Protein AF-A0A5C8AEP8-F1 (afdb_monomer_lite)

pLDDT: mean 88.18, std 6.72, range [65.31, 98.25]

Structure (mmCIF, N/CA/C/O backbone):
data_AF-A0A5C8AEP8-F1
#
_entry.id   AF-A0A5C8AEP8-F1
#
loop_
_atom_site.group_PDB
_atom_site.id
_atom_site.type_symbol
_atom_site.label_atom_id
_atom_site.label_alt_id
_atom_site.label_comp_id
_atom_site.label_asym_id
_atom_site.label_entity_id
_atom_site.label_seq_id
_atom_site.pdbx_PDB_ins_code
_atom_site.Cartn_x
_atom_site.Cartn_y
_atom_site.Cartn_z
_atom_site.occupancy
_atom_site.B_iso_or_equiv
_atom_site.auth_seq_id
_atom_site.auth_comp_id
_atom_site.auth_asym_id
_atom_site.auth_atom_id
_atom_site.pdbx_PDB_model_num
ATOM 1 N N . MET A 1 1 ? -10.055 -17.932 38.993 1.00 65.31 1 MET A N 1
ATOM 2 C CA . MET A 1 1 ? -9.711 -16.844 38.048 1.00 65.31 1 MET A CA 1
ATOM 3 C C . MET A 1 1 ? -10.449 -15.580 38.475 1.00 65.31 1 MET A C 1
ATOM 5 O O . MET A 1 1 ? -11.675 -15.603 38.541 1.00 65.31 1 MET A O 1
ATOM 9 N N . ASN A 1 2 ? -9.741 -14.515 38.860 1.00 86.69 2 ASN A N 1
ATOM 10 C CA . ASN A 1 2 ? -10.391 -13.300 39.364 1.00 86.69 2 ASN A CA 1
ATOM 11 C C . ASN A 1 2 ? -11.122 -12.589 38.219 1.00 86.69 2 ASN A C 1
ATOM 13 O O . ASN A 1 2 ? -10.480 -12.061 37.317 1.00 86.69 2 ASN A O 1
ATOM 17 N N . LYS A 1 3 ? -12.461 -12.540 38.272 1.00 91.69 3 LYS A N 1
ATOM 18 C CA . LYS A 1 3 ? -13.314 -11.918 37.236 1.00 91.69 3 LYS A CA 1
ATOM 19 C C . LYS A 1 3 ? -12.895 -10.480 36.898 1.00 91.69 3 LYS A C 1
ATOM 21 O O . LYS A 1 3 ? -12.931 -10.084 35.741 1.00 91.69 3 LYS A O 1
ATOM 26 N N . LYS A 1 4 ? -12.414 -9.733 37.900 1.00 94.12 4 LYS A N 1
ATOM 27 C CA . LYS A 1 4 ? -11.863 -8.379 37.735 1.00 94.12 4 LYS A CA 1
ATOM 28 C C . LYS A 1 4 ? -10.608 -8.348 36.854 1.00 94.12 4 LYS A C 1
ATOM 30 O O . LYS A 1 4 ? -10.497 -7.468 36.016 1.00 94.12 4 LYS A O 1
ATOM 35 N N . LEU A 1 5 ? -9.697 -9.315 37.002 1.00 95.00 5 LEU A N 1
ATOM 36 C CA . LEU A 1 5 ? -8.479 -9.388 36.184 1.00 95.00 5 LEU A CA 1
ATOM 37 C C . LEU A 1 5 ? -8.804 -9.693 34.719 1.00 95.00 5 LEU A C 1
ATOM 39 O O . LEU A 1 5 ? -8.225 -9.077 33.833 1.00 95.00 5 LEU A O 1
ATOM 43 N N . ILE A 1 6 ? -9.767 -10.588 34.469 1.00 95.38 6 ILE A N 1
ATOM 44 C CA . ILE A 1 6 ? -10.232 -10.897 33.106 1.00 95.38 6 ILE A CA 1
ATOM 45 C C . ILE A 1 6 ? -10.830 -9.644 32.461 1.00 95.38 6 ILE A C 1
ATOM 47 O O . ILE A 1 6 ? -10.493 -9.313 31.330 1.00 95.38 6 ILE A O 1
ATOM 51 N N . PHE A 1 7 ? -11.687 -8.924 33.192 1.00 96.12 7 PHE A N 1
ATOM 52 C CA . PHE A 1 7 ? -12.308 -7.701 32.693 1.00 96.12 7 PHE A CA 1
ATOM 53 C C . PHE A 1 7 ? -11.276 -6.610 32.381 1.00 96.12 7 PHE A C 1
ATOM 55 O O . PHE A 1 7 ? -11.334 -6.010 31.313 1.00 96.12 7 PHE A O 1
ATOM 62 N N . ILE A 1 8 ? -10.303 -6.391 33.272 1.00 96.75 8 ILE A N 1
ATOM 63 C CA . ILE A 1 8 ? -9.225 -5.414 33.053 1.00 96.75 8 ILE A CA 1
ATOM 64 C C . ILE A 1 8 ? -8.385 -5.804 31.834 1.00 96.75 8 ILE A C 1
ATOM 66 O O . ILE A 1 8 ? -8.107 -4.957 30.994 1.00 96.75 8 ILE A O 1
ATOM 70 N N . SER A 1 9 ? -8.020 -7.081 31.703 1.00 96.00 9 SER A N 1
ATOM 71 C CA . SER A 1 9 ? -7.270 -7.575 30.545 1.00 96.00 9 SER A CA 1
ATOM 72 C C . SER A 1 9 ? -8.036 -7.370 29.236 1.00 96.00 9 SER A C 1
ATOM 74 O O . SER A 1 9 ? -7.454 -6.915 28.253 1.00 96.00 9 SER A O 1
ATOM 76 N N . PHE A 1 10 ? -9.342 -7.641 29.231 1.00 96.56 10 PHE A N 1
ATOM 77 C CA . PHE A 1 10 ? -10.188 -7.437 28.061 1.00 96.56 10 PHE A CA 1
ATOM 78 C C . PHE A 1 10 ? -10.330 -5.954 27.696 1.00 96.56 10 PHE A C 1
ATOM 80 O O . PHE A 1 10 ? -10.148 -5.586 26.538 1.00 96.56 10 PHE A O 1
ATOM 87 N N . ALA A 1 11 ? -10.583 -5.089 28.683 1.00 97.12 11 ALA A N 1
ATOM 88 C CA . ALA A 1 11 ? -10.647 -3.643 28.478 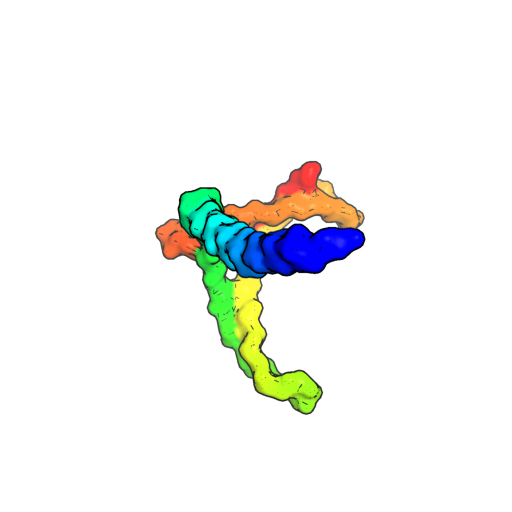1.00 97.12 11 ALA A CA 1
ATOM 89 C C . ALA A 1 11 ? -9.321 -3.083 27.937 1.00 97.12 11 ALA A C 1
ATOM 91 O O . ALA A 1 11 ? -9.319 -2.214 27.070 1.00 97.12 11 ALA A O 1
ATOM 92 N N . LEU A 1 12 ? -8.194 -3.618 28.407 1.00 97.94 12 LEU A N 1
ATOM 93 C CA . LEU A 1 12 ? -6.867 -3.218 27.956 1.00 97.94 12 LEU A CA 1
ATOM 94 C C . LEU A 1 12 ? -6.611 -3.651 26.504 1.00 97.94 12 LEU A C 1
ATOM 96 O O . LEU A 1 12 ? -6.120 -2.849 25.714 1.00 97.94 12 LEU A O 1
ATOM 100 N N . LEU A 1 13 ? -7.016 -4.865 26.117 1.00 97.19 13 LEU A N 1
ATOM 101 C CA . LEU A 1 13 ? -6.951 -5.317 24.721 1.00 97.19 13 LEU A CA 1
ATOM 102 C C . LEU A 1 13 ? -7.796 -4.442 23.787 1.00 97.19 13 LEU A C 1
ATOM 104 O O . LEU A 1 13 ? -7.325 -4.080 22.710 1.00 97.19 13 LEU A O 1
ATOM 108 N N . LEU A 1 14 ? -9.002 -4.054 24.213 1.00 96.94 14 LEU A N 1
ATOM 109 C CA . LEU A 1 14 ? -9.876 -3.172 23.433 1.00 96.94 14 LEU A CA 1
ATOM 110 C C . LEU A 1 14 ? -9.243 -1.810 23.129 1.00 96.94 14 LEU A C 1
ATOM 112 O O . LEU A 1 14 ? -9.568 -1.220 22.105 1.00 96.94 14 LEU A O 1
ATOM 116 N N . VAL A 1 15 ? -8.351 -1.315 23.991 1.00 97.75 15 VAL A N 1
ATOM 117 C CA . VAL A 1 15 ? -7.641 -0.043 23.785 1.00 97.75 15 VAL A CA 1
ATOM 118 C C . VAL A 1 15 ? -6.331 -0.245 23.023 1.00 97.75 15 VAL A C 1
ATOM 120 O O . VAL A 1 15 ? -6.012 0.544 22.136 1.00 97.75 15 VAL A O 1
ATOM 123 N N . LEU A 1 16 ? -5.577 -1.306 23.323 1.00 98.25 16 LEU A N 1
ATOM 124 C CA . LEU A 1 16 ? -4.286 -1.553 22.679 1.00 98.25 16 LEU A CA 1
ATOM 125 C C . LEU A 1 16 ? -4.408 -1.830 21.179 1.00 98.25 16 LEU A C 1
ATOM 127 O O . LEU A 1 16 ? -3.558 -1.378 20.419 1.00 98.25 16 LEU A O 1
ATOM 131 N N . VAL A 1 17 ? -5.446 -2.549 20.745 1.00 96.94 17 VAL A N 1
ATOM 132 C CA . VAL A 1 17 ? -5.645 -2.872 19.323 1.00 96.94 17 VAL A CA 1
ATOM 133 C C . VAL A 1 17 ? -5.813 -1.613 18.456 1.00 96.94 17 VAL A C 1
ATOM 135 O O . VAL A 1 17 ? -5.018 -1.441 17.531 1.00 96.94 17 VAL A O 1
ATOM 138 N N . PRO A 1 18 ? -6.773 -0.702 18.716 1.00 97.62 18 PRO A N 1
ATOM 139 C CA . PRO A 1 18 ? -6.900 0.520 17.924 1.00 97.62 18 PRO A CA 1
ATOM 140 C C . PRO A 1 18 ? -5.685 1.435 18.079 1.00 97.62 18 PRO A C 1
ATOM 142 O O . PRO A 1 18 ? -5.271 2.045 17.098 1.00 97.62 18 PRO A O 1
ATOM 145 N N . PHE A 1 19 ? -5.069 1.492 19.265 1.00 98.06 19 PHE A N 1
ATOM 146 C CA . PHE A 1 19 ? -3.838 2.256 19.464 1.00 98.06 19 PHE A CA 1
ATOM 147 C C . PHE A 1 19 ? -2.706 1.761 18.553 1.00 98.06 19 PHE A C 1
ATOM 149 O O . PHE A 1 19 ? -2.061 2.563 17.883 1.00 98.06 19 PHE A O 1
ATOM 156 N N . TYR A 1 20 ? -2.507 0.444 18.472 1.00 97.75 20 TYR A N 1
ATOM 157 C CA . TYR A 1 20 ? -1.525 -0.164 17.579 1.00 97.75 20 TYR A CA 1
ATOM 158 C C . TYR A 1 20 ? -1.826 0.129 16.103 1.00 97.75 20 TYR A C 1
ATOM 160 O O . TYR A 1 20 ? -0.914 0.480 15.359 1.00 97.75 20 TYR A O 1
ATOM 168 N N . ILE A 1 21 ? -3.095 0.046 15.685 1.00 97.25 21 ILE A N 1
ATOM 169 C CA . ILE A 1 21 ? -3.504 0.353 14.304 1.00 97.25 21 ILE A CA 1
ATOM 170 C C . ILE A 1 21 ? -3.182 1.810 13.948 1.00 97.25 21 ILE A C 1
ATOM 172 O O . ILE A 1 21 ? -2.603 2.059 12.892 1.00 97.25 21 ILE A O 1
ATOM 176 N N . ILE A 1 22 ? -3.519 2.758 14.830 1.00 97.56 22 ILE A N 1
ATOM 177 C CA . ILE A 1 22 ? -3.237 4.187 14.627 1.00 97.56 22 ILE A CA 1
ATOM 178 C C . ILE A 1 22 ? -1.729 4.414 14.539 1.00 97.56 22 ILE A C 1
ATOM 180 O O . ILE A 1 22 ? -1.256 5.004 13.574 1.00 97.56 22 ILE A O 1
ATOM 184 N N . PHE A 1 23 ? -0.967 3.897 15.505 1.00 97.75 23 PHE A N 1
ATOM 185 C CA . PHE A 1 23 ? 0.482 4.075 15.535 1.00 97.75 23 PHE A CA 1
ATOM 186 C C . PHE A 1 23 ? 1.163 3.488 14.292 1.00 97.75 23 PHE A C 1
ATOM 188 O O . PHE A 1 23 ? 2.039 4.118 13.704 1.00 97.75 23 PHE A O 1
ATOM 195 N N . ASN A 1 24 ? 0.732 2.304 13.851 1.00 96.75 24 ASN A N 1
ATOM 196 C CA . ASN A 1 24 ? 1.254 1.677 12.643 1.00 96.75 24 ASN A CA 1
ATOM 197 C C . ASN A 1 24 ? 0.894 2.4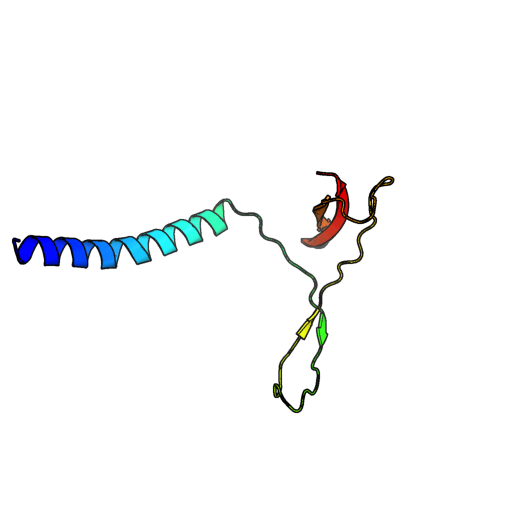76 11.381 1.00 96.75 24 ASN A C 1
ATOM 199 O O . ASN A 1 24 ? 1.731 2.631 10.498 1.00 96.75 24 ASN A O 1
ATOM 203 N N . SER A 1 25 ? -0.327 3.015 11.304 1.00 95.94 25 SER A N 1
ATOM 204 C CA . SER A 1 25 ? -0.743 3.882 10.197 1.00 95.94 25 SER A CA 1
ATOM 205 C C . SER A 1 25 ? 0.118 5.143 10.117 1.00 95.94 25 SER A C 1
ATOM 207 O O . SER A 1 25 ? 0.643 5.447 9.051 1.00 95.94 25 SER A O 1
ATOM 209 N N . GLU A 1 26 ? 0.306 5.848 11.233 1.00 96.62 26 GLU A N 1
ATOM 210 C CA . GLU A 1 26 ? 1.152 7.048 11.285 1.00 96.62 26 GLU A CA 1
ATOM 211 C C . GLU A 1 26 ? 2.607 6.725 10.937 1.00 96.62 26 GLU A C 1
ATOM 213 O O . GLU A 1 26 ? 3.225 7.426 10.141 1.00 96.62 26 GLU A O 1
ATOM 218 N N . SER A 1 27 ? 3.134 5.604 11.437 1.00 96.06 27 SER A N 1
ATOM 219 C CA . SER A 1 27 ? 4.488 5.162 11.103 1.00 96.06 27 SER A CA 1
ATOM 220 C C . SER A 1 27 ? 4.666 4.914 9.600 1.00 96.06 27 SER A C 1
ATOM 222 O O . SER A 1 27 ? 5.689 5.317 9.046 1.00 96.06 27 SER A O 1
ATOM 224 N N . ILE A 1 28 ? 3.672 4.317 8.927 1.00 94.94 28 ILE A N 1
ATOM 225 C CA . ILE A 1 28 ? 3.677 4.116 7.468 1.00 94.94 28 ILE A CA 1
ATOM 226 C C . ILE A 1 28 ? 3.569 5.452 6.722 1.00 94.94 28 ILE A C 1
ATOM 228 O O . ILE A 1 28 ? 4.205 5.615 5.684 1.00 94.94 28 ILE A O 1
ATOM 232 N N . LEU A 1 29 ? 2.786 6.409 7.220 1.00 93.12 29 LEU A N 1
ATOM 233 C CA . LEU A 1 29 ? 2.648 7.723 6.588 1.00 93.12 29 LEU A CA 1
ATOM 234 C C . LEU A 1 29 ? 3.918 8.575 6.726 1.00 93.12 29 LEU A C 1
ATOM 236 O O . LEU A 1 29 ? 4.278 9.275 5.783 1.00 93.12 29 LEU A O 1
ATOM 240 N N . GLU A 1 30 ? 4.596 8.503 7.872 1.00 94.38 30 GLU A N 1
ATOM 241 C CA . GLU A 1 30 ? 5.808 9.278 8.156 1.00 94.38 30 GLU A CA 1
ATOM 242 C C . GLU A 1 30 ? 7.068 8.644 7.548 1.00 94.38 30 GLU A C 1
ATOM 244 O O . GLU A 1 30 ? 7.899 9.347 6.975 1.00 94.38 30 GLU A O 1
ATOM 249 N N . ASN A 1 31 ? 7.210 7.318 7.651 1.00 95.19 31 ASN A N 1
ATOM 250 C CA . ASN A 1 31 ? 8.442 6.602 7.294 1.00 95.19 31 ASN A CA 1
ATOM 251 C C . ASN A 1 31 ? 8.307 5.727 6.041 1.00 95.19 31 ASN A C 1
ATOM 253 O O . ASN A 1 31 ? 9.301 5.184 5.559 1.00 95.19 31 ASN A O 1
ATOM 257 N N . GLY A 1 32 ? 7.092 5.532 5.531 1.00 89.44 32 GLY A N 1
ATOM 258 C CA . GLY A 1 32 ? 6.848 4.694 4.365 1.00 89.44 32 GLY A CA 1
ATOM 259 C C . GLY A 1 32 ? 7.152 5.390 3.041 1.00 89.44 32 GLY A C 1
ATOM 260 O O . GLY A 1 32 ? 7.313 6.607 2.939 1.00 89.44 32 GLY A O 1
ATOM 261 N N . HIS A 1 33 ? 7.189 4.593 1.974 1.00 88.81 33 HIS A N 1
ATOM 262 C CA . HIS A 1 33 ? 7.343 5.096 0.615 1.00 88.81 33 HIS A CA 1
ATOM 263 C C . HIS A 1 33 ? 5.976 5.212 -0.059 1.00 88.81 33 HIS A C 1
ATOM 265 O O . HIS A 1 33 ? 5.325 4.216 -0.372 1.00 88.81 33 HIS A O 1
ATOM 271 N N . GLN A 1 34 ? 5.531 6.443 -0.318 1.00 88.75 34 GLN A N 1
ATOM 272 C CA . GLN A 1 34 ? 4.323 6.664 -1.109 1.00 88.75 34 GLN A CA 1
ATOM 273 C C . GLN A 1 34 ? 4.603 6.382 -2.592 1.00 88.75 34 GLN A C 1
ATOM 275 O O . GLN A 1 34 ? 5.439 7.056 -3.209 1.00 88.75 34 GLN A O 1
ATOM 280 N N . HIS A 1 35 ? 3.857 5.437 -3.164 1.00 89.25 35 HIS A N 1
ATOM 281 C CA . HIS A 1 35 ? 3.870 5.099 -4.586 1.00 89.25 35 HIS A CA 1
ATOM 282 C C . HIS A 1 35 ? 2.560 5.527 -5.244 1.00 89.25 35 HIS A C 1
ATOM 284 O O . HIS A 1 35 ? 1.473 5.240 -4.743 1.00 89.25 35 HIS A O 1
ATOM 290 N N . LYS A 1 36 ? 2.660 6.229 -6.374 1.00 89.12 36 LYS A N 1
ATOM 291 C CA . LYS A 1 36 ? 1.503 6.724 -7.123 1.00 89.12 36 LYS A CA 1
ATOM 292 C C . LYS A 1 36 ? 1.492 6.080 -8.500 1.00 89.12 36 LYS A C 1
ATOM 294 O O . LYS A 1 36 ? 2.247 6.498 -9.365 1.00 89.12 36 LYS A O 1
ATOM 299 N N . LEU A 1 37 ? 0.655 5.074 -8.708 1.00 88.19 37 LEU A N 1
ATOM 300 C CA . LEU A 1 37 ? 0.586 4.361 -9.985 1.00 88.19 37 LEU A CA 1
ATOM 301 C C . LEU A 1 37 ? -0.363 5.068 -10.958 1.00 88.19 37 LEU A C 1
ATOM 303 O O . LEU A 1 37 ? -1.360 5.671 -10.549 1.00 88.19 37 LEU A O 1
ATOM 307 N N . ARG A 1 38 ? -0.051 4.997 -12.254 1.00 86.62 38 ARG A N 1
ATOM 308 C CA . ARG A 1 38 ? -0.980 5.396 -13.316 1.00 86.62 38 ARG A CA 1
ATOM 309 C C . ARG A 1 38 ? -1.942 4.238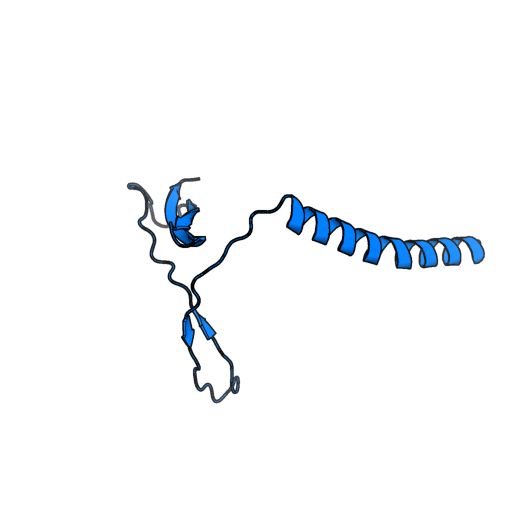 -13.546 1.00 86.62 38 ARG A C 1
ATOM 311 O O . ARG A 1 38 ? -1.529 3.171 -13.980 1.00 86.62 38 ARG A O 1
ATOM 318 N N . LEU A 1 39 ? -3.203 4.451 -13.185 1.00 86.62 39 LEU A N 1
ATOM 319 C CA . LEU A 1 39 ? -4.249 3.446 -13.316 1.00 86.62 39 LEU A CA 1
ATOM 320 C C . LEU A 1 39 ? -5.089 3.731 -14.557 1.00 86.62 39 LEU A C 1
ATOM 322 O O . LEU A 1 39 ? -5.524 4.863 -14.772 1.00 86.62 39 LEU A O 1
ATOM 326 N N . GLU A 1 40 ? -5.370 2.686 -15.317 1.00 84.75 40 GLU A N 1
ATOM 327 C CA . GLU A 1 40 ? -6.298 2.701 -16.436 1.00 84.75 40 GLU A CA 1
ATOM 328 C C . GLU A 1 40 ? -7.583 1.990 -16.013 1.00 84.75 40 GLU A C 1
ATOM 330 O O . GLU A 1 40 ? -7.611 0.781 -15.775 1.00 84.75 40 GLU A O 1
ATOM 335 N N . GLY A 1 41 ? -8.656 2.765 -15.860 1.00 81.75 41 GLY A N 1
ATOM 336 C CA . GLY A 1 41 ? -9.973 2.226 -15.548 1.00 81.75 41 GLY A CA 1
ATOM 337 C C . GLY A 1 41 ? -10.584 1.567 -16.780 1.00 81.75 41 GLY A C 1
ATOM 338 O O . GLY A 1 41 ? -10.870 2.240 -17.766 1.00 81.75 41 GLY A O 1
ATOM 339 N N . TYR A 1 42 ? -10.819 0.264 -16.704 1.00 81.62 42 TYR A N 1
ATOM 340 C CA . TYR A 1 42 ? -11.558 -0.508 -17.694 1.00 81.62 42 TYR A CA 1
ATOM 341 C C . TYR A 1 42 ? -12.859 -1.003 -17.051 1.00 81.62 42 TYR A C 1
ATOM 343 O O . TYR A 1 42 ? -12.816 -1.606 -15.981 1.00 81.62 42 TYR A O 1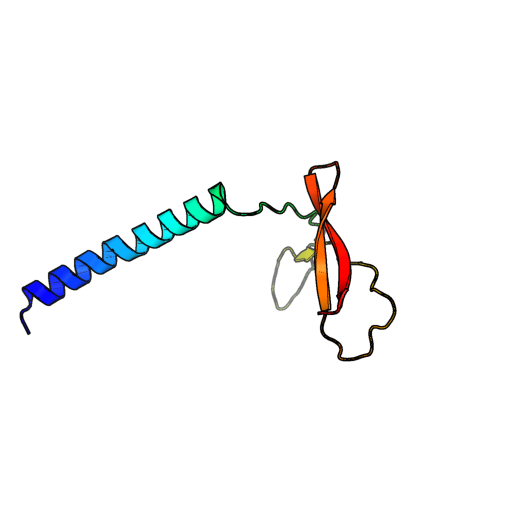
ATOM 351 N N . ASP A 1 43 ? -14.009 -0.742 -17.674 1.00 83.19 43 ASP A N 1
ATOM 352 C CA . ASP A 1 43 ? -15.332 -1.191 -17.205 1.00 83.19 43 ASP A CA 1
ATOM 353 C C . ASP A 1 43 ? -15.805 -2.393 -18.044 1.00 83.19 43 ASP A C 1
ATOM 355 O O . ASP A 1 43 ? -16.450 -2.219 -19.083 1.00 83.19 43 ASP A O 1
ATOM 359 N N . PRO A 1 44 ? -15.421 -3.626 -17.673 1.00 80.12 44 PRO A N 1
ATOM 360 C CA . PRO A 1 44 ? -15.903 -4.822 -18.339 1.00 80.12 44 PRO A CA 1
ATOM 361 C C . PRO A 1 44 ? -17.356 -5.114 -17.970 1.00 80.12 44 PRO A C 1
ATOM 363 O O . PRO A 1 44 ? -17.724 -5.219 -16.801 1.00 80.12 44 PRO A O 1
ATOM 366 N N . PHE A 1 45 ? -18.164 -5.411 -18.982 1.00 80.44 45 PHE A N 1
ATOM 367 C CA . PHE A 1 45 ? -19.439 -6.074 -18.754 1.00 80.44 45 PHE A CA 1
ATOM 368 C C . PHE A 1 45 ? -19.215 -7.572 -18.494 1.00 80.44 45 PHE A C 1
ATOM 370 O O . PHE A 1 45 ? -18.764 -8.296 -19.381 1.00 80.44 45 PHE A O 1
ATOM 377 N N . ASP A 1 46 ? -19.554 -8.044 -17.293 1.00 82.44 46 ASP A N 1
ATOM 378 C CA . ASP A 1 46 ? -19.509 -9.462 -16.924 1.00 82.44 46 ASP A CA 1
ATOM 379 C C . ASP A 1 46 ? -20.892 -9.921 -16.417 1.00 82.44 46 ASP A C 1
ATOM 381 O O . ASP A 1 46 ? -21.335 -9.490 -15.347 1.00 82.44 46 ASP A O 1
ATOM 385 N N . PRO A 1 47 ? -21.599 -10.799 -17.152 1.00 84.06 47 PRO A N 1
ATOM 386 C CA . PRO A 1 47 ? -22.947 -11.230 -16.787 1.00 84.06 47 PRO A CA 1
ATOM 387 C C . PRO A 1 47 ? -23.005 -12.102 -15.522 1.00 84.06 47 PRO A C 1
ATOM 389 O O . PRO A 1 47 ? -24.087 -12.261 -14.961 1.00 84.06 47 PRO A O 1
ATOM 392 N N . PHE A 1 48 ? -21.880 -12.649 -15.049 1.00 88.12 48 PHE A N 1
ATOM 393 C CA . PHE A 1 48 ? -21.828 -13.460 -13.827 1.00 88.12 48 PHE A CA 1
ATOM 394 C C . PHE A 1 48 ? -21.357 -12.661 -12.610 1.00 88.12 48 PHE A C 1
ATOM 396 O O . PHE A 1 48 ? -21.822 -12.909 -11.498 1.00 88.12 48 PHE A O 1
ATOM 403 N N . ARG A 1 49 ? -20.436 -11.709 -12.801 1.00 83.06 49 ARG A N 1
ATOM 404 C CA . ARG A 1 49 ? -19.865 -10.894 -11.709 1.00 83.06 49 ARG A CA 1
ATOM 405 C C . ARG A 1 49 ? -20.583 -9.565 -11.491 1.00 83.06 49 ARG A C 1
ATOM 407 O O . ARG A 1 49 ? -20.374 -8.928 -10.461 1.00 83.06 49 ARG A O 1
ATOM 414 N N . GLY A 1 50 ? -21.427 -9.150 -12.433 1.00 85.75 50 GLY A N 1
ATOM 415 C CA . GLY A 1 50 ? -22.077 -7.846 -12.410 1.00 85.75 50 GLY A CA 1
ATOM 416 C C . GLY A 1 50 ? -21.143 -6.724 -12.868 1.00 85.75 50 GLY A C 1
ATOM 417 O O . GLY A 1 50 ? -20.186 -6.950 -13.606 1.00 85.75 50 GLY A O 1
ATOM 418 N N . LYS A 1 51 ? -21.444 -5.490 -12.447 1.00 84.00 51 LYS A N 1
ATOM 419 C CA . LYS A 1 51 ? -20.676 -4.294 -12.822 1.00 84.00 51 LYS A CA 1
ATOM 420 C C . LYS A 1 51 ? -19.500 -4.098 -11.871 1.00 84.00 51 LYS A C 1
ATOM 422 O O . LYS A 1 51 ? -19.708 -3.984 -10.664 1.00 84.00 51 LYS A O 1
ATOM 427 N N . TYR A 1 52 ? -18.292 -4.016 -12.412 1.00 85.69 52 TYR A N 1
ATOM 428 C CA . TYR A 1 52 ? -17.086 -3.706 -11.653 1.00 85.69 52 TYR A CA 1
ATOM 429 C C . TYR A 1 52 ? -16.117 -2.902 -12.516 1.00 85.69 52 TYR A C 1
ATOM 431 O O . TYR A 1 52 ? -16.072 -3.074 -13.726 1.00 85.69 52 TYR A O 1
ATOM 439 N N . ILE A 1 53 ? -15.303 -2.059 -11.882 1.00 82.38 53 ILE A N 1
ATOM 440 C CA . ILE A 1 53 ? -14.212 -1.357 -12.559 1.00 82.38 53 ILE A CA 1
ATOM 441 C C . ILE A 1 53 ? -12.942 -2.165 -12.336 1.00 82.38 53 ILE A C 1
ATOM 443 O O . ILE A 1 53 ? -12.543 -2.417 -11.197 1.00 82.38 53 ILE A O 1
ATOM 447 N N . ARG A 1 54 ? -12.299 -2.572 -13.424 1.00 85.44 54 ARG A N 1
ATOM 448 C CA . ARG A 1 54 ? -10.947 -3.111 -13.391 1.00 85.44 54 ARG A CA 1
ATOM 449 C C . ARG A 1 54 ? -9.964 -1.947 -13.451 1.00 85.44 54 ARG A C 1
ATOM 451 O O . ARG A 1 54 ? -10.031 -1.124 -14.356 1.00 85.44 54 ARG A O 1
ATOM 458 N N . LEU A 1 55 ? -9.053 -1.896 -12.488 1.00 84.19 55 LEU A N 1
ATOM 459 C CA . LEU A 1 55 ? -7.930 -0.967 -12.502 1.00 84.19 55 LEU A CA 1
ATOM 460 C C . LEU A 1 55 ? -6.733 -1.705 -13.097 1.00 84.19 55 LEU A C 1
ATOM 462 O O . LEU A 1 55 ? -6.148 -2.563 -12.437 1.00 84.19 55 LEU A O 1
ATOM 466 N N . ASN A 1 56 ? -6.420 -1.408 -14.353 1.00 84.81 56 ASN A N 1
ATOM 467 C CA . ASN A 1 56 ? -5.198 -1.872 -14.996 1.00 84.81 56 ASN A CA 1
ATOM 468 C C . ASN A 1 56 ? -4.063 -0.887 -14.695 1.00 84.81 56 ASN A C 1
ATOM 470 O O . ASN A 1 56 ? -4.300 0.275 -14.363 1.00 84.81 56 ASN A O 1
ATOM 474 N N . TYR A 1 57 ? -2.832 -1.353 -14.809 1.00 82.44 57 TYR A N 1
ATOM 475 C CA . TYR A 1 57 ? -1.628 -0.537 -14.744 1.00 82.44 57 TYR A CA 1
ATOM 476 C C . TYR A 1 57 ? -0.623 -1.109 -15.737 1.00 82.44 57 TYR A C 1
ATOM 478 O O . TYR A 1 57 ? -0.651 -2.307 -16.020 1.00 82.44 57 TYR A O 1
ATOM 486 N N . ASP A 1 58 ? 0.233 -0.246 -16.270 1.00 78.12 58 ASP A N 1
ATOM 487 C CA . ASP A 1 58 ? 1.312 -0.668 -17.155 1.00 78.12 58 ASP A CA 1
ATOM 488 C C . ASP A 1 58 ? 2.392 -1.388 -16.334 1.00 78.12 58 ASP A C 1
ATOM 490 O O . ASP A 1 58 ? 2.852 -0.867 -15.313 1.00 78.12 58 ASP A O 1
ATOM 494 N N . PHE A 1 59 ? 2.726 -2.614 -16.731 1.00 75.88 59 PHE A N 1
ATOM 495 C CA . PHE A 1 59 ? 3.675 -3.495 -16.039 1.00 75.88 59 PHE A CA 1
ATOM 496 C C . PHE A 1 59 ? 4.796 -3.980 -16.970 1.00 75.88 59 PHE A C 1
ATOM 498 O O . PHE A 1 59 ? 5.642 -4.773 -16.550 1.00 75.88 59 PHE A O 1
ATOM 505 N N . ASP A 1 60 ? 4.832 -3.519 -18.222 1.00 78.12 60 ASP A N 1
ATOM 506 C CA . ASP A 1 60 ? 5.878 -3.941 -19.146 1.00 78.12 60 ASP A CA 1
ATOM 507 C C . ASP A 1 60 ? 7.227 -3.383 -18.677 1.00 78.12 60 ASP A C 1
ATOM 509 O O . ASP A 1 60 ? 7.492 -2.183 -18.734 1.00 78.12 60 ASP A O 1
ATOM 513 N N . SER A 1 61 ? 8.088 -4.278 -18.186 1.00 81.44 61 SER A N 1
ATOM 514 C CA . SER A 1 61 ? 9.439 -3.952 -17.738 1.00 81.44 61 SER A CA 1
ATOM 515 C C . SER A 1 61 ? 10.455 -4.860 -18.434 1.00 81.44 61 SER A C 1
ATOM 517 O O . SER A 1 61 ? 10.239 -6.071 -18.539 1.00 81.44 61 SER A O 1
ATOM 519 N N . PRO A 1 62 ? 11.563 -4.307 -18.955 1.00 83.06 62 PRO A N 1
ATOM 520 C CA . PRO A 1 62 ? 12.636 -5.110 -19.518 1.00 83.06 62 PRO A CA 1
ATOM 521 C C . PRO A 1 62 ? 13.267 -6.011 -18.450 1.00 83.06 62 PRO A C 1
ATOM 523 O O . PRO A 1 62 ? 13.512 -5.597 -17.314 1.00 83.06 62 PRO A O 1
ATOM 526 N N . CYS A 1 63 ? 13.581 -7.244 -18.838 1.00 82.00 63 CYS A N 1
ATOM 527 C CA . CYS A 1 63 ? 14.322 -8.178 -17.997 1.00 82.00 63 CYS A CA 1
ATOM 528 C C . CYS A 1 63 ? 15.829 -8.042 -18.218 1.00 82.00 63 CYS A C 1
ATOM 530 O O . CYS A 1 63 ? 16.285 -7.814 -19.342 1.00 82.00 63 CYS A O 1
ATOM 532 N N . GLU A 1 64 ? 16.613 -8.245 -17.160 1.00 79.50 64 GLU A N 1
ATOM 533 C CA . GLU A 1 64 ? 18.057 -8.424 -17.289 1.00 79.50 64 GLU A CA 1
ATOM 534 C C . GLU A 1 64 ? 18.395 -9.641 -18.169 1.00 79.50 64 GLU A C 1
ATOM 536 O O . GLU A 1 64 ? 17.656 -10.625 -18.246 1.00 79.50 64 GLU A O 1
ATOM 541 N N . ASN A 1 65 ? 19.539 -9.598 -18.850 1.00 80.19 65 ASN A N 1
ATOM 542 C CA . ASN A 1 65 ? 19.993 -10.733 -19.644 1.00 80.19 65 ASN A CA 1
ATOM 543 C C . ASN A 1 65 ? 20.322 -11.929 -18.732 1.00 80.19 65 ASN A C 1
ATOM 545 O O . ASN A 1 65 ? 21.020 -11.781 -17.733 1.00 80.19 65 ASN A O 1
ATOM 549 N N . GLY A 1 66 ? 19.898 -13.136 -19.120 1.00 80.56 66 GLY A N 1
ATOM 550 C CA . GLY A 1 66 ? 20.270 -14.379 -18.426 1.00 80.56 66 GLY A CA 1
ATOM 551 C C . GLY A 1 66 ? 19.202 -14.980 -17.509 1.00 80.56 66 GLY A C 1
ATOM 552 O O . GLY A 1 66 ? 19.483 -15.989 -16.861 1.00 80.56 66 GLY A O 1
ATOM 553 N N . PHE A 1 67 ? 17.989 -14.421 -17.494 1.00 81.88 67 PHE A N 1
ATOM 554 C CA . PHE A 1 67 ? 16.818 -15.094 -16.931 1.00 81.88 67 PHE A CA 1
ATOM 555 C C . PHE A 1 67 ? 16.509 -16.383 -17.700 1.00 81.88 67 PHE A C 1
ATOM 557 O O . PHE A 1 67 ? 16.468 -16.397 -18.934 1.00 81.88 67 PHE A O 1
ATOM 564 N N . LYS A 1 68 ? 16.299 -17.472 -16.960 1.00 83.19 68 LYS A N 1
ATOM 565 C CA . LYS A 1 68 ? 15.783 -18.743 -17.478 1.00 83.19 68 LYS A CA 1
ATOM 566 C C . LYS A 1 68 ? 14.371 -18.975 -16.959 1.00 83.19 68 LYS A C 1
ATOM 568 O O . LYS A 1 68 ? 13.997 -18.458 -15.909 1.00 83.19 68 LYS A O 1
ATOM 573 N N . ASP A 1 69 ? 13.610 -19.797 -17.673 1.00 79.62 69 ASP A N 1
ATOM 574 C CA . ASP A 1 69 ? 12.279 -20.207 -17.228 1.00 79.62 69 ASP A CA 1
ATOM 575 C C . ASP A 1 69 ? 12.357 -20.844 -15.832 1.00 79.62 69 ASP A C 1
ATOM 577 O O . ASP A 1 69 ? 13.066 -21.832 -15.625 1.00 79.62 69 ASP A O 1
ATOM 581 N N . GLY A 1 70 ? 11.629 -20.262 -14.877 1.00 83.69 70 GLY A N 1
ATOM 582 C CA . GLY A 1 70 ? 11.603 -20.691 -13.475 1.00 83.69 70 GLY A CA 1
ATOM 583 C C . GLY A 1 70 ? 12.535 -19.925 -12.529 1.00 83.69 70 GLY A C 1
ATOM 584 O O . GLY A 1 70 ? 12.506 -20.207 -11.335 1.00 83.69 70 GLY A O 1
ATOM 585 N N . ASP A 1 71 ? 13.330 -18.969 -13.019 1.00 84.81 71 ASP A N 1
ATOM 586 C CA . ASP A 1 71 ? 14.115 -18.080 -12.155 1.00 84.81 71 ASP A CA 1
ATOM 587 C C . ASP A 1 71 ? 13.212 -17.061 -11.430 1.00 84.81 71 ASP A C 1
ATOM 589 O O . ASP A 1 71 ? 12.324 -16.452 -12.031 1.00 84.81 71 ASP A O 1
ATOM 593 N N . GLU A 1 72 ? 13.475 -16.839 -10.141 1.00 86.50 72 GLU A N 1
ATOM 594 C CA . GLU A 1 72 ? 12.855 -15.767 -9.356 1.00 86.50 72 GLU A CA 1
ATOM 595 C C . GLU A 1 72 ? 13.618 -14.446 -9.559 1.00 86.50 72 GLU A C 1
ATOM 597 O O . GLU A 1 72 ? 14.848 -14.419 -9.680 1.00 86.50 72 GLU A O 1
ATOM 602 N N . GLY A 1 73 ? 12.885 -13.334 -9.611 1.00 85.38 73 GLY A N 1
ATOM 603 C CA . GLY A 1 73 ? 13.449 -12.004 -9.814 1.00 85.38 73 GLY A CA 1
ATOM 604 C C . GLY A 1 73 ? 12.659 -10.929 -9.083 1.00 85.38 73 GLY A C 1
ATOM 605 O O . GLY A 1 73 ? 11.475 -11.092 -8.781 1.00 85.38 73 GLY A O 1
ATOM 606 N N . PHE A 1 74 ? 13.326 -9.815 -8.810 1.00 88.31 74 PHE A N 1
ATOM 607 C CA . PHE A 1 74 ? 12.724 -8.621 -8.239 1.00 88.31 74 PHE A CA 1
ATOM 608 C C . PHE A 1 74 ? 12.441 -7.599 -9.330 1.00 88.31 74 PHE A C 1
ATOM 610 O O . PHE A 1 74 ? 13.262 -7.372 -10.215 1.00 88.31 74 PHE A O 1
ATOM 617 N N . VAL A 1 75 ? 11.288 -6.945 -9.234 1.00 88.00 75 VAL A N 1
ATOM 618 C CA . VAL A 1 75 ? 10.934 -5.827 -10.108 1.00 88.00 75 VAL A CA 1
ATOM 619 C C . VAL A 1 75 ? 11.281 -4.528 -9.393 1.00 88.00 75 VAL A C 1
ATOM 621 O O . VAL A 1 75 ? 10.824 -4.284 -8.274 1.00 88.00 75 VAL A O 1
ATOM 624 N N . VAL A 1 76 ? 12.079 -3.688 -10.042 1.00 88.88 76 VAL A N 1
ATOM 625 C CA . VAL A 1 76 ? 12.467 -2.378 -9.521 1.00 88.88 76 VAL A CA 1
ATOM 626 C C . VAL A 1 76 ? 11.343 -1.377 -9.781 1.00 88.88 76 VAL A C 1
ATOM 628 O O . VAL A 1 76 ? 10.891 -1.213 -10.915 1.00 88.88 76 VAL A O 1
ATOM 631 N N . LEU A 1 77 ? 10.896 -0.696 -8.724 1.00 89.25 77 LEU A N 1
ATOM 632 C CA . LEU A 1 77 ? 9.870 0.342 -8.788 1.00 89.25 77 LEU A CA 1
ATOM 633 C C . LEU A 1 77 ? 10.524 1.720 -8.639 1.00 89.25 77 LEU A C 1
ATOM 635 O O . LEU A 1 77 ? 11.032 2.064 -7.571 1.00 89.25 77 LEU A O 1
ATOM 639 N N . GLU A 1 78 ? 10.479 2.519 -9.699 1.00 89.69 78 GLU A N 1
ATOM 640 C CA . GLU A 1 78 ? 11.079 3.855 -9.745 1.00 89.69 78 GLU A CA 1
ATOM 641 C C . GLU A 1 78 ? 10.011 4.951 -9.758 1.00 89.69 78 GLU A C 1
ATOM 643 O O . GLU A 1 78 ? 8.814 4.672 -9.830 1.00 89.69 78 GLU A O 1
ATOM 648 N N . LYS A 1 79 ? 10.431 6.216 -9.623 1.00 89.94 79 LYS A N 1
ATOM 649 C CA . LYS A 1 79 ? 9.554 7.389 -9.733 1.00 89.94 79 LYS A CA 1
ATOM 650 C C . LYS A 1 79 ? 9.939 8.227 -10.944 1.00 89.94 79 LYS A C 1
ATOM 652 O O . LYS A 1 79 ? 11.074 8.678 -11.056 1.00 89.94 79 LYS A O 1
ATOM 657 N N . ASP A 1 80 ? 8.954 8.509 -11.783 1.00 86.75 80 ASP A N 1
ATOM 658 C CA . ASP A 1 80 ? 9.064 9.426 -12.910 1.00 86.75 80 ASP A CA 1
ATOM 659 C C . ASP A 1 80 ? 9.270 10.871 -12.459 1.00 86.75 80 ASP A C 1
ATOM 661 O O . ASP A 1 80 ? 8.854 11.276 -11.370 1.00 86.75 80 ASP A O 1
ATOM 665 N N . ALA A 1 81 ? 9.738 11.711 -13.387 1.00 88.06 81 ALA A N 1
ATOM 666 C CA . ALA A 1 81 ? 9.790 13.167 -13.222 1.00 88.06 81 ALA A CA 1
ATOM 667 C C . ALA A 1 81 ? 8.424 13.803 -12.879 1.00 88.06 81 ALA A C 1
ATOM 669 O O . ALA A 1 81 ? 8.361 14.896 -12.325 1.00 88.06 81 ALA A O 1
ATOM 670 N N . THR A 1 82 ? 7.319 13.117 -13.190 1.00 87.00 82 THR A N 1
ATOM 671 C CA . THR A 1 82 ? 5.948 13.552 -12.863 1.00 87.00 82 THR A CA 1
ATOM 672 C C . THR A 1 82 ? 5.463 13.092 -11.480 1.00 87.00 82 THR A C 1
ATOM 674 O O . THR A 1 82 ? 4.331 13.390 -11.096 1.00 87.00 82 THR A O 1
ATOM 677 N N . GLY A 1 83 ? 6.296 12.365 -10.726 1.00 85.88 83 GLY A N 1
ATOM 678 C CA . GLY A 1 83 ? 5.989 11.849 -9.389 1.00 85.88 83 GLY A CA 1
ATOM 679 C C . GLY A 1 83 ? 5.139 10.574 -9.368 1.00 85.88 83 GLY A C 1
ATOM 680 O O . GLY A 1 83 ? 4.677 10.174 -8.299 1.00 85.88 83 GLY A O 1
ATOM 681 N N . PHE A 1 84 ? 4.911 9.946 -10.524 1.00 89.88 84 PHE A N 1
ATOM 682 C CA . PHE A 1 84 ? 4.268 8.634 -10.625 1.00 89.88 84 PHE A CA 1
ATOM 683 C C . PHE A 1 84 ? 5.305 7.518 -10.531 1.00 89.88 84 PHE A C 1
ATOM 685 O O . PHE A 1 84 ? 6.443 7.704 -10.942 1.00 89.88 84 PHE A O 1
ATOM 692 N N . SER A 1 85 ? 4.918 6.376 -9.975 1.00 90.88 85 SER A N 1
ATOM 693 C CA . SER A 1 85 ? 5.754 5.186 -9.920 1.00 90.88 85 SER A CA 1
ATOM 694 C C . SER A 1 85 ? 5.523 4.294 -11.135 1.00 90.88 85 SER A C 1
ATOM 696 O O . SER A 1 85 ? 4.371 4.095 -11.525 1.00 90.88 85 SER A O 1
ATOM 698 N N . HIS A 1 86 ? 6.606 3.753 -11.689 1.00 89.38 86 HIS A N 1
ATOM 699 C CA . HIS A 1 86 ? 6.595 2.806 -12.806 1.00 89.38 86 HIS A CA 1
ATOM 700 C C . HIS A 1 86 ? 7.579 1.658 -12.545 1.00 89.38 86 HIS A C 1
ATOM 702 O O . HIS A 1 86 ? 8.509 1.788 -11.742 1.00 89.38 86 HIS A O 1
ATOM 708 N N . PHE A 1 87 ? 7.358 0.530 -13.214 1.00 89.19 87 PHE A N 1
ATOM 709 C CA . PHE A 1 87 ? 8.225 -0.642 -13.132 1.00 89.19 87 PHE A CA 1
ATOM 710 C C . PHE A 1 87 ? 9.368 -0.493 -14.143 1.00 89.19 87 PHE A 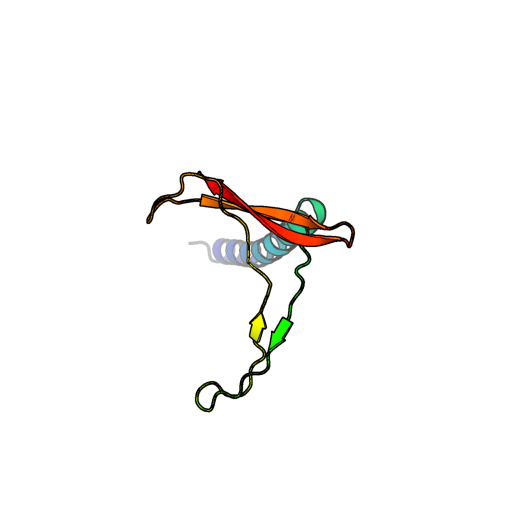C 1
ATOM 712 O O . PHE A 1 87 ? 9.118 -0.388 -15.339 1.00 89.19 87 PHE A O 1
ATOM 719 N N . SER A 1 88 ? 10.606 -0.425 -13.657 1.00 87.69 88 SER A N 1
ATOM 720 C CA . SER A 1 88 ? 11.783 -0.060 -14.460 1.00 87.69 88 SER A CA 1
ATOM 721 C C . SER A 1 88 ? 12.469 -1.282 -15.065 1.00 87.69 88 SER A C 1
ATOM 723 O O . SER A 1 88 ? 12.657 -1.359 -16.276 1.00 87.69 88 SER A O 1
ATOM 725 N N . MET A 1 89 ? 12.826 -2.265 -14.238 1.00 86.12 89 MET A N 1
ATOM 726 C CA . MET A 1 89 ? 13.605 -3.420 -14.678 1.00 86.12 89 MET A CA 1
ATOM 727 C C . MET A 1 89 ? 13.367 -4.620 -13.769 1.00 86.12 89 MET A C 1
ATOM 729 O O . MET A 1 89 ? 13.116 -4.460 -12.572 1.00 86.12 89 MET A O 1
ATOM 733 N N . VAL A 1 90 ? 13.484 -5.821 -14.332 1.00 88.38 90 VAL A N 1
ATOM 734 C CA . VAL A 1 90 ? 13.519 -7.066 -13.560 1.00 88.38 90 VAL A CA 1
ATOM 735 C C . VAL A 1 90 ? 14.969 -7.497 -13.355 1.00 88.38 90 VAL A C 1
ATOM 737 O O . VAL A 1 90 ? 15.686 -7.760 -14.323 1.00 88.38 90 VAL A O 1
ATOM 740 N N . THR A 1 91 ? 15.387 -7.581 -12.095 1.00 85.19 91 THR A N 1
ATOM 741 C CA . THR A 1 91 ? 16.731 -7.987 -11.661 1.00 85.19 91 THR A CA 1
ATOM 742 C C . THR A 1 91 ? 16.663 -9.354 -10.995 1.00 85.19 91 THR A C 1
ATOM 744 O O . THR A 1 91 ? 15.685 -9.676 -10.316 1.00 85.19 91 THR A O 1
ATOM 747 N N . LYS A 1 92 ? 17.688 -10.185 -11.191 1.00 81.62 92 LYS A N 1
ATOM 748 C CA . LYS A 1 92 ? 17.751 -11.496 -10.534 1.00 81.62 92 LYS A CA 1
ATOM 749 C C . LYS A 1 92 ? 17.918 -11.330 -9.017 1.00 81.62 92 LYS A C 1
ATOM 751 O O . LYS A 1 92 ? 18.551 -10.373 -8.575 1.00 81.62 92 LYS A O 1
ATOM 756 N N . GLN A 1 93 ? 17.322 -12.235 -8.240 1.00 70.88 93 GLN A N 1
ATOM 757 C CA . GLN A 1 93 ? 17.539 -12.298 -6.790 1.00 70.88 93 GLN A CA 1
ATOM 758 C C . GLN A 1 93 ? 19.011 -12.527 -6.426 1.00 70.88 93 GLN A C 1
ATOM 760 O O . GLN A 1 93 ? 19.691 -13.296 -7.145 1.00 70.88 93 GLN A O 1
#

Secondary structure (DSSP, 8-state):
--HHHHHHHHHHHHHHHHHHHHHHHHHHHHHS----B-EEEE--EETTTEE--EEEE----PBPTT--TT--EEEEEEE-TTS-EEEEEEEE-

Foldseek 3Di:
DPPVVVVVVVVVVVVVVVVVVVVVVVCCVVPNDDAAFDWDWDFDDDPVPHTDTDTDGDQDEEEDPPDDPPFDWDFDWDADPVRHIYTYYTGGD

Radius of gyration: 22.67 Å; chains: 1; boundi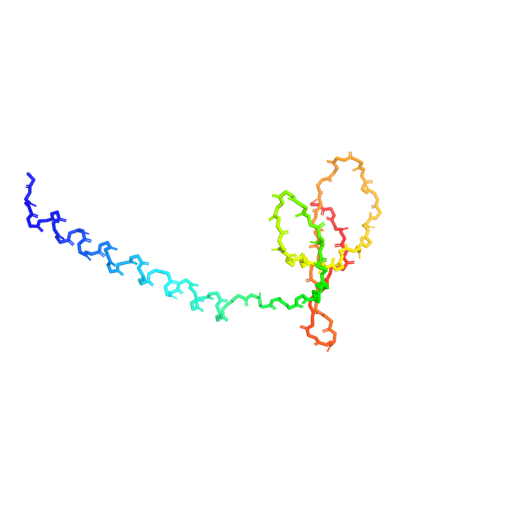ng box: 43×34×59 Å

Sequence (93 aa):
MNKKLIFISFALLLVLVPFYIIFNSESILENGHQHKLRLEGYDPFDPFRGKYIRLNYDFDSPCENGFKDGDEGFVVLEKDATGFSHFSMVTKQ